Protein AF-A0A840GD23-F1 (afdb_monomer_lite)

Radius of gyration: 18.01 Å; chains: 1; bounding box: 46×32×50 Å

pLDDT: mean 86.14, std 11.98, range [42.66, 96.56]

Secondary structure (DSSP, 8-state):
---HHHHHHHHHHHHHHHHHHHHHTS----SHHHHHHHHHHHHHHHHHHHHHHHHHHHS-TT-HHHHHHHHHHHHHHHHHHHHHHHHHHH--GGG--HHHHHHHHHHHHHHHHHHHHHHHHHHHH-SHHHHHTT--

Foldseek 3Di:
DPPLVVLLVVLLVVLVVVVCCVCPVVVPPPDPLSVVVSVLLSVLQSQLSVQLVVLLVPDDPPDVVVSLVVSLVSSLVSSVVSVVVCCVPSPDPVCPDPVNSVVVSVVSVVVSVVVVVVVVVCVVPDPPVVVVVVPD

Structure (mmCIF, N/CA/C/O backbone):
data_AF-A0A840GD23-F1
#
_entry.id   AF-A0A840GD23-F1
#
loop_
_atom_site.group_PDB
_atom_site.id
_atom_site.type_symbol
_atom_site.label_atom_id
_atom_site.label_alt_id
_atom_site.label_comp_id
_atom_site.label_asym_id
_atom_site.label_entity_id
_atom_site.label_seq_id
_atom_site.pdbx_PDB_ins_code
_atom_site.Cartn_x
_atom_site.Cartn_y
_atom_site.Cartn_z
_atom_site.occupancy
_atom_site.B_iso_or_equiv
_atom_site.auth_seq_id
_atom_site.auth_comp_id
_atom_site.auth_asym_id
_atom_site.auth_atom_id
_atom_site.pdbx_PDB_model_num
ATOM 1 N N . MET A 1 1 ? -6.1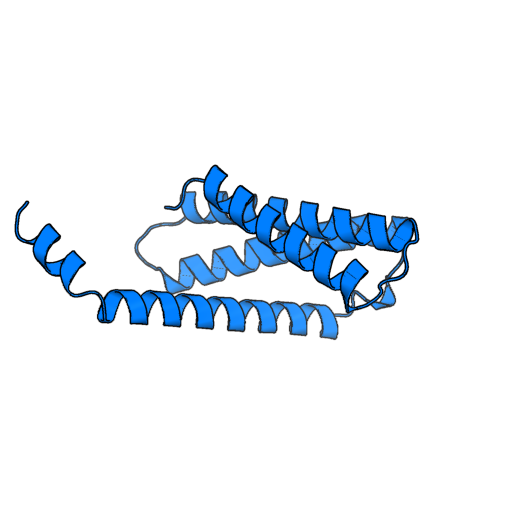79 -8.423 17.156 1.00 57.09 1 MET A N 1
ATOM 2 C CA . MET A 1 1 ? -5.512 -7.886 15.948 1.00 57.09 1 MET A CA 1
ATOM 3 C C . MET A 1 1 ? -5.213 -9.047 15.015 1.00 57.09 1 MET A C 1
ATOM 5 O O . MET A 1 1 ? -4.995 -10.140 15.527 1.00 57.09 1 MET A O 1
ATOM 9 N N . LEU A 1 2 ? -5.287 -8.858 13.692 1.00 57.94 2 LEU A N 1
ATOM 10 C CA . LEU A 1 2 ? -4.958 -9.929 12.743 1.00 57.94 2 LEU A CA 1
ATOM 11 C C . LEU A 1 2 ? -3.505 -10.374 12.974 1.00 57.94 2 LEU A C 1
ATOM 13 O O . LEU A 1 2 ? -2.637 -9.513 13.121 1.00 57.94 2 LEU A O 1
ATOM 17 N N . PRO A 1 3 ? -3.220 -11.684 13.031 1.00 79.06 3 PRO A N 1
ATOM 18 C CA . PRO A 1 3 ? -1.848 -12.146 13.143 1.00 79.06 3 PRO A CA 1
ATOM 19 C C . PRO A 1 3 ? -1.062 -11.708 11.897 1.00 79.06 3 PRO A C 1
ATOM 21 O O . PRO A 1 3 ? -1.580 -11.739 10.779 1.00 79.06 3 PRO A O 1
ATOM 24 N N . GLN A 1 4 ? 0.199 -11.317 12.085 1.00 85.56 4 GLN A N 1
ATOM 25 C CA . GLN A 1 4 ? 1.050 -10.771 11.019 1.00 85.56 4 GLN A CA 1
ATOM 26 C C . GLN A 1 4 ? 1.184 -11.720 9.816 1.00 85.56 4 GLN A C 1
ATOM 28 O O . GLN A 1 4 ? 1.203 -11.280 8.672 1.00 85.56 4 GLN A O 1
ATOM 33 N N . ARG A 1 5 ? 1.231 -13.035 10.060 1.00 86.94 5 ARG A N 1
ATOM 34 C CA . ARG A 1 5 ? 1.359 -14.057 9.007 1.00 86.94 5 ARG A CA 1
ATOM 35 C C . ARG A 1 5 ? 0.189 -14.019 7.999 1.00 86.94 5 ARG A C 1
ATOM 37 O O . ARG A 1 5 ? 0.466 -13.844 6.818 1.00 86.94 5 ARG A O 1
ATOM 44 N N . PRO A 1 6 ? -1.090 -14.117 8.419 1.00 90.94 6 PRO A N 1
ATOM 45 C CA . PRO A 1 6 ? -2.241 -13.881 7.550 1.00 90.94 6 PRO A CA 1
ATOM 46 C C . PRO A 1 6 ? -2.191 -12.566 6.774 1.00 90.94 6 PRO A C 1
ATOM 48 O O . PRO A 1 6 ? -2.477 -12.571 5.582 1.00 90.94 6 PRO A O 1
ATOM 51 N N . ALA A 1 7 ? -1.811 -11.457 7.418 1.00 89.38 7 ALA A N 1
ATOM 52 C CA . ALA A 1 7 ? -1.752 -10.157 6.749 1.00 89.38 7 ALA A CA 1
ATOM 53 C C . ALA A 1 7 ? -0.738 -10.165 5.594 1.00 89.38 7 ALA A C 1
ATOM 55 O O . ALA A 1 7 ? -1.062 -9.750 4.484 1.00 89.38 7 ALA A O 1
ATOM 56 N N . LEU A 1 8 ? 0.456 -10.717 5.831 1.00 92.19 8 LEU A N 1
ATOM 57 C CA . LEU A 1 8 ? 1.481 -10.865 4.799 1.00 92.19 8 LEU A CA 1
ATOM 58 C C . LEU A 1 8 ? 1.021 -11.791 3.670 1.00 92.19 8 LEU A C 1
ATOM 60 O O . LEU A 1 8 ? 1.191 -11.440 2.512 1.00 92.19 8 LEU A O 1
ATOM 64 N N . LEU A 1 9 ? 0.382 -12.922 3.985 1.00 93.88 9 LEU A N 1
ATOM 65 C CA . LEU A 1 9 ? -0.136 -13.845 2.968 1.00 93.88 9 LEU A CA 1
ATOM 66 C C . LEU A 1 9 ? -1.195 -13.194 2.073 1.00 93.88 9 LEU A C 1
ATOM 68 O O . LEU A 1 9 ? -1.155 -13.367 0.857 1.00 93.88 9 LEU A O 1
ATOM 72 N N . VAL A 1 10 ? -2.119 -12.424 2.657 1.00 94.19 10 VAL A N 1
ATOM 73 C CA . VAL A 1 10 ? -3.141 -11.688 1.897 1.00 94.19 10 VAL A CA 1
ATOM 74 C C . VAL A 1 10 ? -2.487 -10.667 0.968 1.00 94.19 10 VAL A C 1
ATOM 76 O O . VAL A 1 10 ? -2.853 -10.580 -0.201 1.00 94.19 10 VAL A O 1
ATOM 79 N N . VAL A 1 11 ? -1.486 -9.934 1.457 1.00 94.69 11 VAL A N 1
ATOM 80 C CA . VAL A 1 11 ? -0.768 -8.927 0.664 1.00 94.69 11 VAL A CA 1
ATOM 81 C C . VAL A 1 11 ? 0.070 -9.570 -0.439 1.00 94.69 11 VAL A C 1
ATOM 83 O O . VAL A 1 11 ? 0.039 -9.095 -1.570 1.00 94.69 11 VAL A O 1
ATOM 86 N N . THR A 1 12 ? 0.741 -10.693 -0.169 1.00 94.88 12 THR A N 1
ATOM 87 C CA . THR A 1 12 ? 1.429 -11.481 -1.202 1.00 94.88 12 THR A CA 1
ATOM 88 C C . THR A 1 12 ? 0.449 -11.982 -2.261 1.00 94.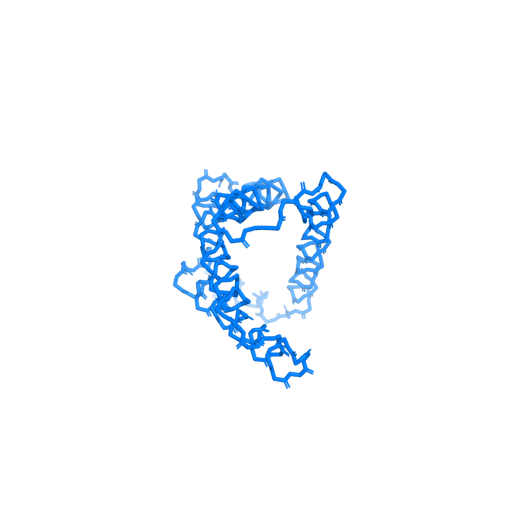88 12 THR A C 1
ATOM 90 O O . THR A 1 12 ? 0.749 -11.901 -3.448 1.00 94.88 12 THR A O 1
ATOM 93 N N . GLY A 1 13 ? -0.733 -12.459 -1.860 1.00 96.25 13 GLY A N 1
ATOM 94 C CA . GLY A 1 13 ? -1.782 -12.874 -2.790 1.00 96.25 13 GLY A CA 1
ATOM 95 C C . GLY A 1 13 ? -2.263 -11.723 -3.676 1.00 96.25 13 GLY A C 1
ATOM 96 O O . GLY A 1 13 ? -2.314 -11.868 -4.894 1.00 96.25 13 GLY A O 1
ATOM 97 N N . ALA A 1 14 ? -2.544 -10.559 -3.085 1.00 94.81 14 ALA A N 1
ATOM 98 C CA . ALA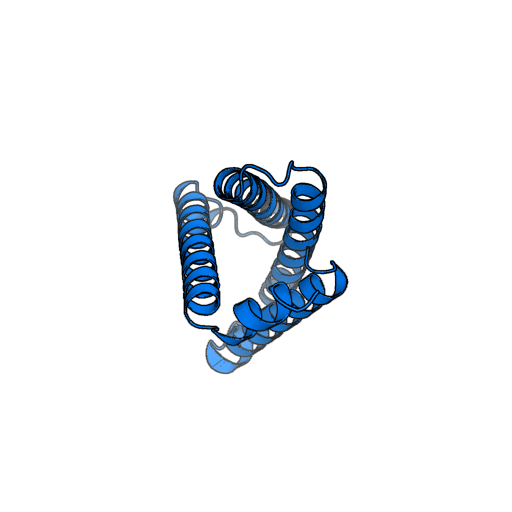 A 1 14 ? -2.934 -9.359 -3.824 1.00 94.81 14 ALA A CA 1
ATOM 99 C C . ALA A 1 14 ? -1.837 -8.892 -4.796 1.00 94.81 14 ALA A C 1
ATOM 101 O O . ALA A 1 14 ? -2.134 -8.550 -5.940 1.00 94.81 14 ALA A O 1
ATOM 102 N N . TRP A 1 15 ? -0.569 -8.935 -4.374 1.00 96.25 15 TRP A N 1
ATOM 103 C CA . TRP A 1 15 ? 0.577 -8.643 -5.233 1.00 96.25 15 TRP A CA 1
ATOM 104 C C . TRP A 1 15 ? 0.674 -9.621 -6.409 1.00 96.25 15 TRP A C 1
ATOM 106 O O . TRP A 1 15 ? 0.799 -9.180 -7.547 1.00 96.25 15 TRP A O 1
ATOM 116 N N . LEU A 1 16 ? 0.545 -10.932 -6.176 1.00 95.69 16 LEU A N 1
ATOM 117 C CA . LEU A 1 16 ? 0.558 -11.927 -7.254 1.00 95.69 16 LEU A CA 1
ATOM 118 C C . LEU A 1 16 ? -0.555 -11.665 -8.271 1.00 95.69 16 LEU A C 1
ATOM 120 O O . LEU A 1 16 ? -0.291 -11.647 -9.471 1.00 95.69 16 LEU A O 1
ATOM 124 N N . VAL A 1 17 ? -1.776 -11.398 -7.800 1.00 96.56 17 VAL A N 1
ATOM 125 C CA . VAL A 1 17 ? -2.900 -11.032 -8.674 1.00 96.56 17 VAL A CA 1
ATOM 126 C C . VAL A 1 17 ? -2.558 -9.782 -9.487 1.00 96.56 17 VAL A C 1
ATOM 128 O O . VAL A 1 17 ? -2.696 -9.798 -10.710 1.00 96.56 17 VAL A O 1
ATOM 131 N N . ASN A 1 18 ? -2.023 -8.740 -8.847 1.00 94.06 18 ASN A N 1
ATOM 132 C CA . ASN A 1 18 ? -1.573 -7.529 -9.530 1.00 94.06 18 ASN A CA 1
ATOM 133 C C . ASN A 1 18 ? -0.534 -7.830 -10.626 1.00 94.06 18 ASN A C 1
ATOM 135 O O . ASN A 1 18 ? -0.674 -7.345 -11.747 1.00 94.06 18 ASN A O 1
ATOM 139 N N . GLN A 1 19 ? 0.462 -8.680 -10.347 1.00 92.81 19 GLN A N 1
ATOM 140 C CA . GLN A 1 19 ? 1.465 -9.072 -11.341 1.00 92.81 19 GLN A CA 1
ATOM 141 C C . GLN A 1 19 ? 0.851 -9.855 -12.508 1.00 92.81 19 GLN A C 1
ATOM 143 O O . GLN A 1 19 ? 1.177 -9.577 -13.662 1.00 92.81 19 GLN A O 1
ATOM 148 N N . THR A 1 20 ? -0.057 -10.799 -12.234 1.00 93.06 20 THR A N 1
ATOM 149 C CA . THR A 1 20 ? -0.726 -11.581 -13.290 1.00 93.06 20 THR A CA 1
ATOM 150 C C . THR A 1 20 ? -1.593 -10.712 -14.194 1.00 93.06 20 THR A C 1
ATOM 152 O O . THR A 1 20 ? -1.585 -10.902 -15.406 1.00 93.06 20 THR A O 1
ATOM 155 N N . ILE A 1 21 ? -2.289 -9.717 -13.638 1.00 94.81 21 ILE A N 1
ATOM 156 C CA . ILE A 1 21 ? -3.081 -8.764 -14.421 1.00 94.81 21 ILE A CA 1
ATOM 157 C C . ILE A 1 21 ? -2.156 -7.843 -15.224 1.00 94.81 21 ILE A C 1
ATOM 159 O O . ILE A 1 21 ? -2.387 -7.645 -16.414 1.00 94.81 21 ILE A O 1
ATOM 163 N N . GLY A 1 22 ? -1.090 -7.321 -14.612 1.00 91.88 22 GLY A N 1
ATOM 164 C CA . GLY A 1 22 ? -0.132 -6.436 -15.277 1.00 91.88 22 GLY A CA 1
ATOM 165 C C . GLY A 1 22 ? 0.535 -7.089 -16.489 1.00 91.88 22 GLY A C 1
ATOM 166 O O . GLY A 1 22 ? 0.448 -6.579 -17.603 1.00 91.88 22 GLY A O 1
ATOM 167 N N . PHE A 1 23 ? 1.153 -8.254 -16.296 1.00 91.44 23 PHE A N 1
ATOM 168 C CA . PHE A 1 23 ? 1.864 -8.945 -17.375 1.00 91.44 23 PHE A CA 1
ATOM 169 C C . PHE A 1 23 ? 0.940 -9.726 -18.315 1.00 91.44 23 PHE A C 1
ATOM 171 O O . PHE A 1 23 ? 1.227 -9.814 -19.504 1.00 91.44 23 PHE A O 1
ATOM 178 N N . GLY A 1 24 ? -0.164 -10.284 -17.812 1.00 91.88 24 GLY A N 1
ATOM 179 C CA . GLY A 1 24 ? -1.060 -11.130 -18.603 1.00 91.88 24 GLY A CA 1
ATOM 180 C C . GLY A 1 24 ? -2.156 -10.371 -19.350 1.00 91.88 24 GLY A C 1
ATOM 181 O O . GLY A 1 24 ? -2.464 -10.716 -20.484 1.00 91.88 24 GLY A O 1
ATOM 182 N N . VAL A 1 25 ? -2.757 -9.349 -18.731 1.00 94.06 25 VAL A N 1
ATOM 183 C CA . VAL A 1 25 ? -3.915 -8.626 -19.298 1.00 94.06 25 VAL A CA 1
ATOM 184 C C . VAL A 1 25 ? -3.510 -7.260 -19.835 1.00 94.06 25 VAL A C 1
ATOM 186 O O . VAL A 1 25 ? -3.900 -6.883 -20.938 1.00 94.06 25 VAL A O 1
ATOM 189 N N . LEU A 1 26 ? -2.710 -6.512 -19.074 1.00 91.06 26 LEU A N 1
ATOM 190 C CA . LEU A 1 26 ? -2.249 -5.178 -19.468 1.00 91.06 26 LEU A CA 1
ATOM 191 C C . LEU A 1 26 ? -1.001 -5.218 -20.356 1.00 91.06 26 LEU A C 1
ATOM 193 O O . LEU A 1 26 ? -0.547 -4.164 -20.795 1.00 91.06 26 LEU A O 1
ATOM 197 N N . HIS A 1 27 ? -0.486 -6.418 -20.646 1.00 90.56 27 HIS A N 1
ATOM 198 C CA . HIS A 1 27 ? 0.658 -6.652 -21.526 1.00 90.56 27 HIS A CA 1
ATOM 199 C C . HIS A 1 27 ? 1.866 -5.775 -21.162 1.00 90.56 27 HIS A C 1
ATOM 201 O O . HIS A 1 27 ? 2.510 -5.193 -22.036 1.00 90.56 27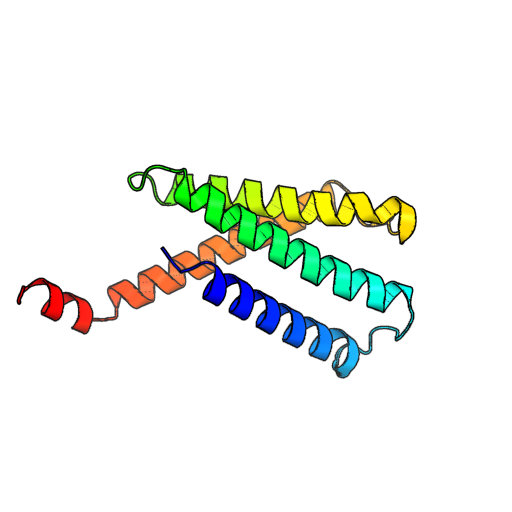 HIS A O 1
ATOM 207 N N . TYR A 1 28 ? 2.161 -5.651 -19.861 1.00 87.75 28 TYR A N 1
ATOM 208 C CA . TYR A 1 28 ? 3.353 -4.940 -19.404 1.00 87.75 28 TYR A CA 1
ATOM 209 C C . TYR A 1 28 ? 4.607 -5.491 -20.092 1.00 87.75 28 TYR A C 1
ATOM 211 O O . TYR A 1 28 ? 4.712 -6.707 -20.288 1.00 87.75 28 TYR A O 1
ATOM 219 N N . PRO A 1 29 ? 5.560 -4.615 -20.456 1.00 89.06 29 PRO A N 1
ATOM 220 C CA . PRO A 1 29 ? 6.769 -5.044 -21.135 1.00 89.06 29 PRO A CA 1
ATOM 221 C C . PRO A 1 29 ? 7.522 -6.041 -20.253 1.00 89.06 29 PRO A C 1
ATOM 223 O O . PRO A 1 29 ? 7.762 -5.796 -19.072 1.00 89.06 29 PRO A O 1
ATOM 226 N N . VAL A 1 30 ? 7.871 -7.195 -20.822 1.00 89.12 30 VAL A N 1
ATOM 227 C CA . VAL A 1 30 ? 8.596 -8.260 -20.115 1.00 89.12 30 VAL A CA 1
ATOM 228 C C . VAL A 1 30 ? 10.095 -7.982 -20.209 1.00 89.12 30 VAL A C 1
ATOM 230 O O . VAL A 1 30 ? 10.855 -8.724 -20.827 1.00 89.12 30 VAL A O 1
ATOM 233 N N . ASP A 1 31 ? 10.512 -6.860 -19.632 1.00 92.44 31 ASP A N 1
ATOM 234 C CA . ASP A 1 31 ? 11.914 -6.481 -19.501 1.00 92.44 31 ASP A CA 1
ATOM 235 C C . ASP A 1 31 ? 12.368 -6.530 -18.035 1.00 92.44 31 ASP A C 1
ATOM 237 O O . ASP A 1 31 ? 11.566 -6.563 -17.094 1.00 92.44 31 ASP A O 1
ATOM 241 N N . ALA A 1 32 ? 13.686 -6.570 -17.835 1.00 89.19 32 ALA A N 1
ATOM 242 C CA . ALA A 1 32 ? 14.277 -6.690 -16.507 1.00 89.19 32 ALA A CA 1
ATOM 243 C C . ALA A 1 32 ? 13.898 -5.523 -15.579 1.00 89.19 32 ALA A C 1
ATOM 245 O O . ALA A 1 32 ? 13.778 -5.726 -14.372 1.00 89.19 32 ALA A O 1
ATOM 246 N N . ASN A 1 33 ? 13.671 -4.326 -16.126 1.00 89.25 33 ASN A N 1
ATOM 247 C CA . ASN A 1 33 ? 13.318 -3.146 -15.349 1.00 89.25 33 ASN A CA 1
ATOM 248 C C . ASN A 1 33 ? 11.870 -3.229 -14.843 1.00 89.25 33 ASN A C 1
ATOM 250 O O . ASN A 1 33 ? 11.620 -3.046 -13.653 1.00 89.25 33 ASN A O 1
ATOM 254 N N . ALA A 1 34 ? 10.919 -3.582 -15.708 1.00 90.19 34 ALA A N 1
ATOM 255 C CA . ALA A 1 34 ? 9.520 -3.777 -15.333 1.00 90.19 34 ALA A CA 1
ATOM 256 C C . ALA A 1 34 ? 9.351 -4.903 -14.300 1.00 90.19 34 ALA A C 1
ATOM 258 O O . ALA A 1 34 ? 8.597 -4.768 -13.333 1.00 90.19 34 ALA A O 1
ATOM 259 N N . ILE A 1 35 ? 10.095 -6.000 -14.466 1.00 91.81 35 ILE A N 1
ATOM 260 C CA . ILE A 1 35 ? 10.113 -7.105 -13.502 1.00 91.81 35 ILE A CA 1
ATOM 261 C C . ILE A 1 35 ? 10.696 -6.642 -12.158 1.00 91.81 35 ILE A C 1
ATOM 263 O O . ILE A 1 35 ? 10.103 -6.925 -11.114 1.00 91.81 35 ILE A O 1
ATOM 267 N N . ALA A 1 36 ? 11.807 -5.896 -12.164 1.00 92.75 36 ALA A N 1
ATOM 268 C CA . ALA A 1 36 ? 12.422 -5.364 -10.948 1.00 92.75 36 ALA A CA 1
ATOM 269 C C . ALA A 1 36 ? 11.476 -4.425 -10.182 1.00 92.75 36 ALA A C 1
ATOM 271 O O . ALA A 1 36 ? 11.303 -4.592 -8.973 1.00 92.75 36 ALA A O 1
ATOM 272 N N . TRP A 1 37 ? 10.792 -3.508 -10.876 1.00 92.75 37 TRP A N 1
ATOM 273 C CA . TRP A 1 37 ? 9.762 -2.655 -10.274 1.00 92.75 37 TRP A CA 1
ATOM 274 C C . TRP A 1 37 ? 8.603 -3.465 -9.688 1.00 92.75 37 TRP A C 1
ATOM 276 O O . TRP A 1 37 ? 8.152 -3.174 -8.582 1.00 92.75 37 TRP A O 1
ATOM 286 N N . GLY A 1 38 ? 8.154 -4.516 -10.379 1.00 92.44 38 GLY A N 1
ATOM 287 C CA . GLY A 1 38 ? 7.120 -5.421 -9.872 1.00 92.44 38 GLY A CA 1
ATOM 288 C C . GLY A 1 38 ? 7.512 -6.096 -8.554 1.00 92.44 38 GLY A C 1
ATOM 289 O O . GLY A 1 38 ? 6.721 -6.120 -7.608 1.00 92.44 38 GLY A O 1
ATOM 290 N N . PHE A 1 39 ? 8.744 -6.603 -8.454 1.00 94.12 39 PHE A N 1
ATOM 291 C CA . PHE A 1 39 ? 9.259 -7.182 -7.208 1.00 94.12 39 PHE A CA 1
ATOM 292 C C . PHE A 1 39 ? 9.425 -6.142 -6.103 1.00 94.12 39 PHE A C 1
ATOM 294 O O . PHE A 1 39 ? 9.064 -6.409 -4.956 1.00 94.12 39 PHE A O 1
ATOM 301 N N . LEU A 1 40 ? 9.928 -4.956 -6.439 1.00 94.44 40 LEU A N 1
ATOM 302 C CA . LEU A 1 40 ? 10.103 -3.875 -5.481 1.00 94.44 40 LEU A CA 1
ATOM 303 C C . LEU A 1 40 ? 8.764 -3.413 -4.894 1.00 94.44 40 LEU A C 1
ATOM 305 O O . LEU A 1 40 ? 8.663 -3.252 -3.682 1.00 94.44 40 LEU A O 1
ATOM 309 N N . ILE A 1 41 ? 7.727 -3.264 -5.723 1.00 93.44 41 ILE A N 1
ATOM 310 C CA . ILE A 1 41 ? 6.364 -2.944 -5.277 1.00 93.44 41 ILE A CA 1
ATOM 311 C C . ILE A 1 41 ? 5.857 -4.003 -4.293 1.00 93.44 41 ILE A C 1
ATOM 313 O O . ILE A 1 41 ? 5.308 -3.665 -3.243 1.00 93.44 41 ILE A O 1
ATOM 317 N N . GLY A 1 42 ? 6.090 -5.285 -4.588 1.00 94.19 42 GLY A N 1
ATOM 318 C CA . GLY A 1 42 ? 5.754 -6.382 -3.680 1.00 94.19 42 GLY A CA 1
ATOM 319 C C . GLY A 1 42 ? 6.498 -6.293 -2.348 1.00 94.19 42 GLY A C 1
ATOM 320 O O . GLY A 1 42 ? 5.881 -6.370 -1.285 1.00 94.19 42 GLY A O 1
ATOM 321 N N . ALA A 1 43 ? 7.813 -6.073 -2.383 1.00 95.62 43 ALA A N 1
ATOM 322 C CA . ALA A 1 43 ? 8.632 -5.917 -1.184 1.00 95.62 43 ALA A CA 1
ATOM 323 C C . ALA A 1 43 ? 8.203 -4.699 -0.345 1.00 95.62 43 ALA A C 1
ATOM 325 O O . ALA A 1 43 ? 8.027 -4.821 0.869 1.00 95.62 43 ALA A O 1
ATOM 326 N N . ALA A 1 44 ? 7.960 -3.553 -0.984 1.00 94.75 44 ALA A N 1
ATOM 327 C CA . ALA A 1 44 ? 7.469 -2.339 -0.340 1.00 94.75 44 ALA A CA 1
ATOM 328 C C . ALA A 1 44 ? 6.101 -2.565 0.321 1.00 94.75 44 ALA A C 1
ATOM 330 O O . ALA A 1 44 ? 5.892 -2.153 1.463 1.00 94.75 44 ALA A O 1
ATOM 331 N N . ALA A 1 45 ? 5.185 -3.281 -0.342 1.00 94.69 45 ALA A N 1
ATOM 332 C CA . ALA A 1 45 ? 3.883 -3.629 0.224 1.00 94.69 45 ALA A CA 1
ATOM 333 C C . ALA A 1 45 ? 4.011 -4.524 1.471 1.00 94.69 45 ALA A C 1
ATOM 335 O O . ALA A 1 45 ? 3.323 -4.306 2.473 1.00 94.69 45 ALA A O 1
ATOM 336 N N . LEU A 1 46 ? 4.924 -5.500 1.454 1.00 95.69 46 LEU A N 1
ATOM 337 C CA . LEU A 1 46 ? 5.195 -6.353 2.615 1.00 95.69 46 LEU A CA 1
ATOM 338 C C . LEU A 1 46 ? 5.812 -5.562 3.778 1.00 95.69 46 LEU A C 1
ATOM 340 O O . LEU A 1 46 ? 5.382 -5.735 4.920 1.00 95.69 46 LEU A O 1
ATOM 344 N N . LEU A 1 47 ? 6.758 -4.658 3.501 1.00 95.12 47 LEU A N 1
ATOM 345 C CA . LEU A 1 47 ? 7.349 -3.768 4.508 1.00 95.12 47 LEU A CA 1
ATOM 346 C C . LEU A 1 47 ? 6.299 -2.845 5.135 1.00 95.12 47 LEU A C 1
ATOM 348 O O . LEU A 1 47 ? 6.214 -2.753 6.360 1.00 95.12 47 LEU A O 1
ATOM 352 N N . ALA A 1 48 ? 5.448 -2.224 4.317 1.00 94.12 48 ALA A N 1
ATOM 353 C CA . ALA A 1 48 ? 4.351 -1.381 4.783 1.00 94.12 48 ALA A CA 1
ATOM 354 C C . ALA A 1 48 ? 3.353 -2.164 5.659 1.00 94.12 48 ALA A C 1
ATOM 356 O O . ALA A 1 48 ? 2.873 -1.658 6.675 1.00 94.12 48 ALA A O 1
ATOM 357 N N . THR A 1 49 ? 3.084 -3.427 5.319 1.00 93.31 49 THR A N 1
ATOM 358 C CA . THR A 1 49 ? 2.201 -4.324 6.087 1.00 93.31 49 THR A CA 1
ATOM 359 C C . THR A 1 49 ? 2.803 -4.709 7.436 1.00 93.31 49 THR A C 1
ATOM 361 O O . THR A 1 49 ? 2.116 -4.686 8.465 1.00 93.31 49 THR A O 1
ATOM 364 N N . ALA A 1 50 ? 4.096 -5.039 7.454 1.00 92.94 50 ALA A N 1
ATOM 365 C CA . ALA A 1 50 ? 4.826 -5.316 8.684 1.00 92.94 50 ALA A CA 1
ATOM 366 C C . ALA A 1 50 ? 4.826 -4.083 9.599 1.00 92.94 50 ALA A C 1
ATOM 368 O O . ALA A 1 50 ? 4.465 -4.183 10.770 1.00 92.94 50 ALA A O 1
ATOM 369 N N . ALA A 1 51 ? 5.121 -2.906 9.047 1.00 92.38 51 ALA A N 1
ATOM 370 C CA . ALA A 1 51 ? 5.101 -1.660 9.797 1.00 92.38 51 ALA A CA 1
ATOM 371 C C . ALA A 1 51 ? 3.712 -1.309 10.334 1.00 92.38 51 ALA A C 1
ATOM 373 O O . ALA A 1 51 ? 3.586 -0.933 11.497 1.00 92.38 51 ALA A O 1
ATOM 374 N N . SER A 1 52 ? 2.664 -1.503 9.530 1.00 91.06 52 SER A N 1
ATOM 375 C CA . SER A 1 52 ? 1.277 -1.318 9.967 1.00 91.06 52 SER A CA 1
ATOM 376 C C . SER A 1 52 ? 0.958 -2.186 11.182 1.00 91.06 52 SER A C 1
ATOM 378 O O . SER A 1 52 ? 0.375 -1.713 12.153 1.00 91.06 52 SER A O 1
ATOM 380 N N . SER A 1 53 ? 1.380 -3.452 11.149 1.00 89.88 53 SER A N 1
ATOM 381 C CA . SER A 1 53 ? 1.162 -4.403 12.244 1.00 89.88 53 SER A CA 1
ATOM 382 C C . SER A 1 53 ? 1.876 -3.960 13.524 1.00 89.88 53 SER A C 1
ATOM 384 O O . SER A 1 53 ? 1.289 -4.010 14.604 1.00 89.88 53 SER A O 1
ATOM 386 N N . THR A 1 54 ? 3.111 -3.466 13.399 1.00 89.00 54 THR A N 1
ATOM 387 C CA . THR A 1 54 ? 3.884 -2.920 14.522 1.00 89.00 54 THR A CA 1
ATOM 388 C C . THR A 1 54 ? 3.225 -1.669 15.102 1.00 89.00 54 THR A C 1
ATOM 390 O O . THR A 1 54 ? 3.023 -1.592 16.310 1.00 89.00 54 THR A O 1
ATOM 393 N N . VAL A 1 55 ? 2.834 -0.707 14.260 1.00 89.62 55 VAL A N 1
ATOM 394 C CA . VAL A 1 55 ? 2.192 0.546 14.696 1.00 89.62 55 VAL A CA 1
ATOM 395 C C . VAL A 1 55 ? 0.867 0.268 15.402 1.00 89.62 55 VAL A C 1
ATOM 397 O O . VAL A 1 55 ? 0.613 0.819 16.471 1.00 89.62 55 VAL A O 1
ATOM 400 N N . LEU A 1 56 ? 0.054 -0.644 14.865 1.00 87.75 56 LEU A N 1
ATOM 401 C CA . LEU A 1 56 ? -1.187 -1.070 15.507 1.00 87.75 56 LEU A CA 1
ATOM 402 C C . LEU A 1 56 ? -0.939 -1.711 16.880 1.00 87.75 56 LEU A C 1
ATOM 404 O O . LEU A 1 56 ? -1.701 -1.454 17.807 1.00 87.75 56 LEU A O 1
ATOM 408 N N . GLY A 1 57 ? 0.128 -2.501 17.032 1.00 84.69 57 GLY A N 1
ATOM 409 C CA . GLY A 1 57 ? 0.499 -3.109 18.312 1.00 84.69 57 GLY A CA 1
ATOM 410 C C . GLY A 1 57 ? 0.980 -2.110 19.372 1.00 84.69 57 GLY A C 1
ATOM 411 O O . GLY A 1 57 ? 0.841 -2.382 20.562 1.00 84.69 57 GLY A O 1
ATOM 412 N N . LEU A 1 58 ? 1.522 -0.961 18.956 1.00 85.56 58 LEU A N 1
ATOM 413 C CA . LEU A 1 58 ? 2.049 0.077 19.850 1.00 85.56 58 LEU A CA 1
ATOM 414 C C . LEU A 1 58 ? 0.993 1.103 20.293 1.00 85.56 58 LEU A C 1
ATOM 416 O O . LEU A 1 58 ? 1.199 1.798 21.289 1.00 85.56 58 LEU A O 1
ATOM 420 N N . LEU A 1 59 ? -0.116 1.238 19.560 1.00 84.06 59 LEU A N 1
ATOM 421 C CA . LEU A 1 59 ? -1.104 2.290 19.800 1.00 84.06 59 LEU A CA 1
ATOM 422 C C . LEU A 1 59 ? -2.234 1.855 20.757 1.00 84.06 59 LEU A C 1
ATOM 424 O O . LEU A 1 59 ? -2.726 0.727 20.674 1.00 84.06 59 LEU A O 1
ATOM 428 N N . PRO A 1 60 ? -2.723 2.757 21.635 1.00 76.19 60 PRO A N 1
ATOM 429 C CA . PRO A 1 60 ? -3.835 2.462 22.537 1.00 76.19 60 PRO A CA 1
ATOM 430 C C . PRO A 1 60 ? -5.140 2.145 21.789 1.00 76.19 60 PRO A C 1
ATOM 432 O O . PRO A 1 60 ? -5.519 2.838 20.843 1.00 76.19 60 PRO A O 1
ATOM 435 N N . GLN A 1 61 ? -5.902 1.160 22.274 1.00 69.50 61 GLN A N 1
ATOM 436 C CA . GLN A 1 61 ? -7.136 0.669 21.631 1.00 69.50 61 GLN A CA 1
ATOM 437 C C . GLN A 1 61 ? -8.364 1.605 21.745 1.00 69.50 61 GLN A C 1
ATOM 439 O O . GLN A 1 61 ? -9.446 1.251 21.290 1.00 69.50 61 GLN A O 1
ATOM 444 N N . GLY A 1 62 ? -8.227 2.807 22.317 1.00 68.50 62 GLY A N 1
ATOM 445 C CA . GLY A 1 62 ? -9.358 3.705 22.609 1.00 68.50 62 GLY A CA 1
ATOM 446 C C . GLY A 1 62 ? -9.744 4.701 21.506 1.00 68.50 62 GLY A C 1
ATOM 447 O O . GLY A 1 62 ? -10.798 5.324 21.600 1.00 68.50 62 GLY A O 1
ATOM 448 N N . ARG A 1 63 ? -8.911 4.897 20.471 1.00 77.94 63 ARG A N 1
ATOM 449 C CA . ARG A 1 63 ? -9.142 5.894 19.402 1.00 77.94 63 ARG A CA 1
ATOM 450 C C . ARG A 1 63 ? -8.984 5.299 18.004 1.00 77.94 63 ARG A C 1
ATOM 452 O O . ARG A 1 63 ? -8.125 5.725 17.238 1.00 77.94 63 ARG A O 1
ATOM 459 N N . THR A 1 64 ? -9.853 4.352 17.656 1.00 80.88 64 THR A N 1
ATOM 460 C CA . THR A 1 64 ? -9.848 3.631 16.370 1.00 80.88 64 THR A CA 1
ATOM 461 C C . THR A 1 64 ? -9.564 4.502 15.133 1.00 80.88 64 THR A C 1
ATOM 463 O O . THR A 1 64 ? -8.632 4.163 14.407 1.00 80.88 64 THR A O 1
ATOM 466 N N . PRO A 1 65 ? -10.262 5.631 14.875 1.00 84.44 65 PRO A N 1
ATOM 467 C CA . PRO A 1 65 ? -10.010 6.418 13.664 1.00 84.44 65 PRO A CA 1
ATOM 468 C C . PRO A 1 65 ? -8.624 7.076 13.656 1.00 84.44 65 PRO A C 1
ATOM 470 O O . PRO A 1 65 ? -7.957 7.091 12.625 1.00 84.44 65 PRO A O 1
ATOM 473 N N . LEU A 1 66 ? -8.156 7.568 14.808 1.00 87.12 66 LEU A N 1
ATOM 474 C CA . LEU A 1 66 ? -6.824 8.163 14.932 1.00 87.12 66 LEU A CA 1
ATOM 475 C C . LEU A 1 66 ? -5.733 7.102 14.744 1.00 87.12 66 LEU A C 1
ATOM 477 O O . LEU A 1 66 ? -4.765 7.330 14.026 1.00 87.12 66 LEU A O 1
ATOM 481 N N . THR A 1 67 ? -5.917 5.927 15.345 1.00 89.19 67 THR A N 1
ATOM 482 C CA . THR A 1 67 ? -5.010 4.785 15.200 1.00 89.19 67 THR A CA 1
ATOM 483 C C . THR A 1 67 ? -4.895 4.349 13.740 1.00 89.19 67 THR A C 1
ATOM 485 O O . THR A 1 67 ? -3.787 4.135 13.249 1.00 89.19 67 THR A O 1
ATOM 488 N N . LEU A 1 68 ? -6.017 4.274 13.019 1.00 88.38 68 LEU A N 1
ATOM 489 C CA . LEU A 1 68 ? -6.036 3.948 11.592 1.00 88.38 68 LEU A CA 1
ATOM 490 C C . LEU A 1 68 ? -5.347 5.021 10.743 1.00 88.38 68 LEU A C 1
ATOM 492 O O . LEU A 1 68 ? -4.571 4.672 9.858 1.00 88.38 68 LEU A O 1
ATOM 496 N N . ALA A 1 69 ? -5.566 6.305 11.040 1.00 90.19 69 ALA A N 1
ATOM 497 C CA . ALA A 1 69 ? -4.900 7.400 10.339 1.00 90.19 69 ALA A CA 1
ATOM 498 C C . ALA A 1 69 ? -3.373 7.356 10.524 1.00 90.19 69 ALA A C 1
ATOM 500 O O . ALA A 1 69 ? -2.635 7.429 9.545 1.00 90.19 69 ALA A O 1
ATOM 501 N N . ILE A 1 70 ? -2.889 7.168 11.757 1.00 90.94 70 ILE A N 1
ATOM 502 C CA . ILE A 1 70 ? -1.449 7.051 12.044 1.00 90.94 70 ILE A CA 1
ATOM 503 C C . ILE A 1 70 ? -0.857 5.826 11.339 1.00 90.94 70 ILE A C 1
ATOM 505 O O . ILE A 1 70 ? 0.206 5.915 10.726 1.00 90.94 70 ILE A O 1
ATOM 509 N N . THR A 1 71 ? -1.562 4.694 11.390 1.00 91.75 71 THR A N 1
ATOM 510 C CA . THR A 1 71 ? -1.133 3.454 10.729 1.00 91.75 71 THR A CA 1
ATOM 511 C C . THR A 1 71 ? -1.029 3.647 9.218 1.00 91.75 71 THR A C 1
ATOM 513 O O . THR A 1 71 ? -0.031 3.247 8.628 1.00 91.75 71 THR A O 1
ATOM 516 N N . LEU A 1 72 ? -2.013 4.309 8.599 1.00 91.75 72 LEU A N 1
ATOM 517 C CA . LEU A 1 72 ? -1.997 4.619 7.171 1.00 91.75 72 LEU A CA 1
ATOM 518 C C . LEU A 1 72 ? -0.799 5.492 6.800 1.00 91.75 72 LEU A C 1
ATOM 520 O O . LEU A 1 72 ? -0.095 5.170 5.851 1.00 91.75 72 LEU A O 1
ATOM 524 N N . VAL A 1 73 ? -0.556 6.571 7.549 1.00 93.88 73 VAL A N 1
ATOM 525 C CA . VAL A 1 73 ? 0.569 7.481 7.290 1.00 93.88 73 VAL A CA 1
ATOM 526 C C . VAL A 1 73 ? 1.903 6.744 7.402 1.00 93.88 73 VAL A C 1
ATOM 528 O O . VAL A 1 73 ? 2.756 6.898 6.533 1.00 93.88 73 VAL A O 1
ATOM 531 N N . ALA A 1 74 ? 2.074 5.905 8.426 1.00 92.81 74 ALA A N 1
ATOM 532 C CA . ALA A 1 74 ? 3.291 5.117 8.602 1.00 92.81 74 ALA A CA 1
ATOM 533 C C . ALA A 1 74 ? 3.493 4.096 7.469 1.00 92.81 74 ALA A C 1
ATOM 535 O O . ALA A 1 74 ? 4.584 3.997 6.910 1.00 92.81 74 ALA A O 1
ATOM 536 N N . ALA A 1 75 ? 2.439 3.361 7.107 1.00 92.88 75 ALA A N 1
ATOM 537 C CA . ALA A 1 75 ? 2.475 2.370 6.036 1.00 92.88 75 ALA A CA 1
ATOM 538 C C . ALA A 1 75 ? 2.782 3.014 4.681 1.00 92.88 75 ALA A C 1
ATOM 540 O O . ALA A 1 75 ? 3.662 2.553 3.958 1.00 92.88 75 ALA A O 1
ATOM 541 N N . TYR A 1 76 ? 2.079 4.104 4.371 1.00 92.25 76 TYR A N 1
ATOM 542 C CA . TYR A 1 76 ? 2.249 4.859 3.140 1.00 92.25 76 TYR A CA 1
ATOM 543 C C . TYR A 1 76 ? 3.652 5.462 3.043 1.00 92.25 76 TYR A C 1
ATOM 545 O O . TYR A 1 76 ? 4.317 5.306 2.024 1.00 92.25 76 TYR A O 1
ATOM 553 N N . GLY A 1 77 ? 4.142 6.065 4.130 1.00 93.06 77 GLY A N 1
ATOM 554 C CA . GLY A 1 77 ? 5.499 6.600 4.191 1.00 93.06 77 GLY A CA 1
ATOM 555 C C . GLY A 1 77 ? 6.558 5.528 3.935 1.00 93.06 77 GLY A C 1
ATOM 556 O O . GLY A 1 77 ? 7.459 5.744 3.136 1.00 93.06 77 GLY A O 1
ATOM 557 N N . ILE A 1 78 ? 6.434 4.349 4.551 1.00 94.75 78 ILE A N 1
ATOM 558 C CA . ILE A 1 78 ? 7.382 3.243 4.338 1.00 94.75 78 ILE A CA 1
ATOM 559 C C . ILE A 1 78 ? 7.320 2.709 2.909 1.00 94.75 78 ILE A C 1
ATOM 561 O O . ILE A 1 78 ? 8.363 2.417 2.328 1.00 94.75 78 ILE A O 1
ATOM 565 N N . TYR A 1 79 ? 6.120 2.610 2.339 1.00 92.94 79 TYR A N 1
ATOM 566 C CA . TYR A 1 79 ? 5.938 2.190 0.957 1.00 92.94 79 TYR A CA 1
ATOM 567 C C . TYR A 1 79 ? 6.631 3.154 -0.017 1.00 92.94 79 TYR A C 1
ATOM 569 O O . TYR A 1 79 ? 7.476 2.732 -0.801 1.00 92.94 79 TYR A O 1
ATOM 577 N N . GLU A 1 80 ? 6.340 4.453 0.080 1.00 92.69 80 GLU A N 1
ATOM 578 C CA . GLU A 1 80 ? 6.938 5.482 -0.780 1.00 92.69 80 GLU A CA 1
ATOM 579 C C . GLU A 1 80 ? 8.453 5.585 -0.590 1.00 92.69 80 GLU A C 1
ATOM 581 O O . GLU A 1 80 ? 9.184 5.670 -1.572 1.00 92.69 80 GLU A O 1
ATOM 586 N N . LEU A 1 81 ? 8.951 5.519 0.650 1.00 92.56 81 LEU A N 1
ATOM 587 C CA . LEU A 1 81 ? 10.391 5.543 0.925 1.00 92.56 81 LEU A CA 1
ATOM 588 C C . LEU A 1 81 ? 11.113 4.337 0.319 1.00 92.56 81 LEU A C 1
ATOM 590 O O . LEU A 1 81 ? 12.211 4.495 -0.212 1.00 92.56 81 LEU A O 1
ATOM 594 N N . ALA A 1 82 ? 10.511 3.146 0.373 1.00 92.62 82 ALA A N 1
ATOM 595 C CA . ALA A 1 82 ? 11.082 1.952 -0.241 1.00 92.62 82 ALA A CA 1
ATOM 596 C C . ALA A 1 82 ? 11.170 2.089 -1.768 1.00 92.62 82 ALA A C 1
ATOM 598 O O . ALA A 1 82 ? 12.178 1.701 -2.357 1.00 92.62 82 ALA A O 1
ATOM 599 N N . LEU A 1 83 ? 10.148 2.674 -2.404 1.00 90.88 83 LEU A N 1
ATOM 600 C CA . LEU A 1 83 ? 10.183 2.927 -3.842 1.00 90.88 83 LEU A CA 1
ATOM 601 C C . LEU A 1 83 ? 11.192 4.027 -4.201 1.00 90.88 83 LEU A C 1
ATOM 603 O O . LEU A 1 83 ? 11.994 3.839 -5.112 1.00 90.88 83 LEU A O 1
ATOM 607 N N . LEU A 1 84 ? 11.207 5.130 -3.446 1.00 89.56 84 LEU A N 1
ATOM 608 C CA . LEU A 1 84 ? 12.123 6.252 -3.651 1.00 89.56 84 LEU A CA 1
ATOM 609 C C . LEU A 1 84 ? 13.591 5.827 -3.516 1.00 89.56 84 LEU A C 1
ATOM 611 O O . LEU A 1 84 ? 14.440 6.285 -4.275 1.00 89.56 84 LEU A O 1
ATOM 615 N N . ALA A 1 85 ? 13.893 4.930 -2.574 1.00 90.19 85 ALA A N 1
ATOM 616 C CA . ALA A 1 85 ? 15.237 4.393 -2.381 1.00 90.19 85 ALA A CA 1
ATOM 617 C C . ALA A 1 85 ? 15.735 3.568 -3.581 1.00 90.19 85 ALA A C 1
ATOM 619 O O . ALA A 1 85 ? 16.944 3.440 -3.772 1.00 90.19 85 ALA A O 1
ATOM 620 N N . ALA A 1 86 ? 14.830 3.020 -4.397 1.00 88.62 86 ALA A N 1
ATOM 621 C CA . ALA A 1 86 ? 15.181 2.252 -5.587 1.00 88.62 86 ALA A CA 1
ATOM 622 C C . ALA A 1 86 ? 15.263 3.099 -6.866 1.00 88.62 86 ALA A C 1
ATOM 624 O O . ALA A 1 86 ? 15.911 2.685 -7.829 1.00 88.62 86 ALA A O 1
ATOM 625 N N . THR A 1 87 ? 14.648 4.284 -6.877 1.00 87.44 87 THR A N 1
ATOM 626 C CA . THR A 1 87 ? 14.636 5.219 -8.014 1.00 87.44 87 THR A CA 1
ATOM 627 C C . THR A 1 87 ? 16.027 5.521 -8.589 1.00 87.44 87 THR A C 1
ATOM 629 O O . THR A 1 87 ? 16.161 5.491 -9.811 1.00 87.44 87 THR A O 1
ATOM 632 N N . PRO A 1 88 ? 17.099 5.723 -7.789 1.00 84.81 88 PRO A N 1
ATOM 633 C CA . PRO A 1 88 ? 18.441 5.949 -8.337 1.00 84.81 88 PRO A CA 1
ATOM 634 C C . PRO A 1 88 ? 18.998 4.764 -9.141 1.00 84.81 88 PRO A C 1
ATOM 636 O O . PRO A 1 88 ? 19.890 4.946 -9.964 1.00 84.81 88 PRO A O 1
ATOM 639 N N . PHE A 1 89 ? 18.497 3.548 -8.899 1.00 86.62 89 PHE A N 1
ATOM 640 C CA . PHE A 1 89 ? 18.985 2.318 -9.528 1.00 86.62 89 PHE A CA 1
ATOM 641 C C . PHE A 1 89 ? 18.138 1.891 -10.729 1.00 86.62 89 PHE A C 1
ATOM 643 O O . PHE A 1 89 ? 18.673 1.368 -11.703 1.00 86.62 89 PHE A O 1
ATOM 650 N N . LEU A 1 90 ? 16.821 2.093 -10.652 1.00 84.12 90 LEU A N 1
ATOM 651 C CA . LEU A 1 90 ? 15.850 1.638 -11.654 1.00 84.12 90 LEU A CA 1
ATOM 652 C C . LEU A 1 90 ? 15.276 2.783 -12.514 1.00 84.12 90 LEU A C 1
ATOM 654 O O . LEU A 1 90 ? 14.443 2.552 -13.392 1.00 84.12 90 LEU A O 1
ATOM 658 N N . GLY A 1 91 ? 15.701 4.025 -12.266 1.00 83.69 91 GLY A N 1
ATOM 659 C CA . GLY A 1 91 ? 15.167 5.226 -12.908 1.00 83.69 91 GLY A CA 1
ATOM 660 C C . GLY A 1 91 ? 13.788 5.621 -12.369 1.00 83.69 91 GLY A C 1
ATOM 661 O O . GLY A 1 91 ? 13.380 5.204 -11.293 1.00 83.69 91 GLY A O 1
ATOM 662 N N . GLY A 1 92 ? 13.040 6.446 -13.107 1.00 76.88 92 GLY A N 1
ATOM 663 C CA . GLY A 1 92 ? 11.663 6.805 -12.726 1.00 76.88 92 GLY A CA 1
ATOM 664 C C . GLY A 1 92 ? 11.528 8.044 -11.837 1.00 76.88 92 GLY A C 1
ATOM 665 O O . GLY A 1 92 ? 10.481 8.245 -11.229 1.00 76.88 92 GLY A O 1
ATOM 666 N N . GLU A 1 93 ? 12.537 8.916 -11.797 1.00 76.62 93 GLU A N 1
ATOM 667 C CA . GLU A 1 93 ? 12.507 10.189 -11.053 1.00 76.62 93 GLU A CA 1
ATOM 668 C C . GLU A 1 93 ? 11.267 11.039 -11.382 1.00 76.62 93 GLU A C 1
ATOM 670 O O . GLU A 1 93 ? 10.651 11.624 -10.494 1.00 76.62 93 GLU A O 1
ATOM 675 N N . GLY A 1 94 ? 10.825 11.024 -12.646 1.00 74.94 94 GLY A N 1
ATOM 676 C CA . GLY A 1 94 ? 9.614 11.721 -13.092 1.00 74.94 94 GLY A CA 1
ATOM 677 C C . GLY A 1 94 ? 8.300 11.179 -12.508 1.00 74.94 94 GLY A C 1
ATOM 678 O O . GLY A 1 94 ? 7.278 11.856 -12.594 1.00 74.94 94 GLY A O 1
ATOM 679 N N . ALA A 1 95 ? 8.304 9.988 -11.901 1.00 76.44 95 ALA A N 1
ATOM 680 C CA . ALA A 1 95 ? 7.142 9.422 -11.218 1.00 76.44 95 ALA A CA 1
ATOM 681 C C . ALA A 1 95 ? 7.001 9.932 -9.770 1.00 76.44 95 ALA A C 1
ATOM 683 O O . ALA A 1 95 ? 5.893 9.952 -9.235 1.00 76.44 95 ALA A O 1
ATOM 684 N N . PHE A 1 96 ? 8.084 10.416 -9.151 1.00 78.75 96 PHE A N 1
ATOM 685 C CA . PHE A 1 96 ? 8.088 10.929 -7.776 1.00 78.75 96 PHE A CA 1
ATOM 686 C C . PHE A 1 96 ? 7.825 12.432 -7.729 1.00 78.75 96 PHE A C 1
ATOM 688 O O . PHE A 1 96 ? 8.634 13.228 -7.257 1.00 78.75 96 PHE A O 1
ATOM 695 N N . THR A 1 97 ? 6.655 12.838 -8.217 1.00 85.38 97 THR A N 1
ATOM 696 C CA . THR A 1 97 ? 6.195 14.223 -8.063 1.00 85.38 97 THR A CA 1
ATOM 697 C C . THR A 1 97 ? 5.280 14.353 -6.853 1.00 85.38 97 THR A C 1
ATOM 699 O O . THR A 1 97 ? 4.512 13.442 -6.538 1.00 85.38 97 THR A O 1
ATOM 702 N N . ALA A 1 98 ? 5.288 15.523 -6.208 1.00 83.31 98 ALA A N 1
ATOM 703 C CA . ALA A 1 98 ? 4.390 15.811 -5.086 1.00 83.31 98 ALA A CA 1
ATOM 704 C C . ALA A 1 98 ? 2.910 15.578 -5.445 1.00 83.31 98 ALA A C 1
ATOM 706 O O . ALA A 1 98 ? 2.133 15.128 -4.604 1.00 83.31 98 ALA A O 1
ATOM 707 N N . ALA A 1 99 ? 2.529 15.832 -6.701 1.00 86.62 99 ALA A N 1
ATOM 708 C CA . ALA A 1 99 ? 1.185 15.586 -7.210 1.00 86.62 99 ALA A CA 1
ATOM 709 C C . ALA A 1 99 ? 0.842 14.088 -7.270 1.00 86.62 99 ALA A C 1
ATOM 711 O O . ALA A 1 99 ? -0.241 13.695 -6.834 1.00 86.62 99 ALA A O 1
ATOM 712 N N . ILE A 1 100 ? 1.755 13.248 -7.772 1.00 87.62 100 ILE A N 1
ATOM 713 C CA . ILE A 1 100 ? 1.552 11.795 -7.859 1.00 87.62 100 ILE A CA 1
ATOM 714 C C . ILE A 1 100 ? 1.492 11.189 -6.458 1.00 87.62 100 ILE A C 1
ATOM 716 O O . ILE A 1 100 ? 0.511 10.521 -6.137 1.00 87.62 100 ILE A O 1
ATOM 720 N N . VAL A 1 101 ? 2.471 11.501 -5.607 1.00 89.19 101 VAL A N 1
ATOM 721 C CA . VAL A 1 101 ? 2.538 11.024 -4.217 1.00 89.19 101 VAL A CA 1
ATOM 722 C C . VAL A 1 101 ? 1.264 11.433 -3.466 1.00 89.19 101 VAL A C 1
ATOM 724 O O . VAL A 1 101 ? 0.543 10.598 -2.930 1.00 89.19 101 VAL A O 1
ATOM 727 N N . THR A 1 102 ? 0.864 12.705 -3.535 1.00 88.06 102 THR A N 1
ATOM 728 C CA . THR A 1 102 ? -0.366 13.164 -2.865 1.00 88.06 102 THR A CA 1
ATOM 729 C C . THR A 1 102 ? -1.611 12.448 -3.394 1.00 88.06 102 THR A C 1
ATOM 731 O O . THR A 1 102 ? -2.472 12.041 -2.613 1.00 88.06 102 THR A O 1
ATOM 734 N N . ARG A 1 103 ? -1.716 12.237 -4.712 1.00 90.94 103 ARG A N 1
ATOM 735 C CA . ARG A 1 103 ? -2.842 11.511 -5.315 1.00 90.94 103 ARG A CA 1
ATOM 736 C C . ARG A 1 103 ? -2.895 10.054 -4.852 1.00 90.94 103 ARG A C 1
ATOM 738 O O . ARG A 1 103 ? -3.987 9.560 -4.562 1.00 90.94 103 ARG A O 1
ATOM 745 N N . ILE A 1 104 ? -1.756 9.368 -4.774 1.00 90.50 104 ILE A N 1
ATOM 746 C CA . ILE A 1 104 ? -1.672 7.984 -4.283 1.00 90.50 104 ILE A CA 1
ATOM 747 C C . ILE A 1 104 ? -2.039 7.935 -2.796 1.00 90.50 104 ILE A C 1
ATOM 749 O O . ILE A 1 104 ? -2.855 7.099 -2.398 1.00 90.50 104 ILE A O 1
ATOM 753 N N . GLY A 1 105 ? -1.528 8.867 -1.990 1.00 88.75 105 GLY A N 1
ATOM 754 C CA . GLY A 1 105 ? -1.875 8.992 -0.574 1.00 88.75 105 GLY A CA 1
ATOM 755 C C . GLY A 1 105 ? -3.377 9.197 -0.347 1.00 88.75 105 GLY A C 1
ATOM 756 O O . GLY A 1 105 ? -3.992 8.466 0.430 1.00 88.75 105 GLY A O 1
ATOM 757 N N . LEU A 1 106 ? -4.009 10.118 -1.085 1.00 92.19 106 LEU A N 1
ATOM 758 C CA . LEU A 1 106 ? -5.460 10.345 -1.022 1.00 92.19 106 LEU A CA 1
ATOM 759 C C . LEU A 1 106 ? -6.256 9.115 -1.467 1.00 92.19 106 LEU A C 1
ATOM 761 O O . LEU A 1 106 ? -7.227 8.738 -0.816 1.00 92.19 106 LEU A O 1
ATOM 765 N N . THR A 1 107 ? -5.827 8.457 -2.545 1.00 93.31 107 THR A N 1
ATOM 766 C CA . THR A 1 107 ? -6.465 7.223 -3.029 1.00 93.31 107 THR A CA 1
ATOM 767 C C . THR A 1 107 ? -6.396 6.126 -1.966 1.00 93.31 107 THR A C 1
ATOM 769 O O . THR A 1 107 ? -7.385 5.441 -1.717 1.00 93.31 107 THR A O 1
ATOM 772 N N . SER A 1 108 ? -5.260 6.005 -1.276 1.00 91.62 108 SER A N 1
ATOM 773 C CA . SER A 1 108 ? -5.066 5.047 -0.182 1.00 91.62 108 SER A CA 1
ATOM 774 C C . SER A 1 108 ? -5.971 5.356 1.016 1.00 91.62 108 SER A C 1
ATOM 776 O O . SER A 1 108 ? -6.565 4.445 1.592 1.00 91.62 108 SER A O 1
ATOM 778 N N . ALA A 1 109 ? -6.146 6.637 1.354 1.00 91.50 109 ALA A N 1
ATOM 779 C CA . ALA A 1 109 ? -7.076 7.070 2.396 1.00 91.50 109 ALA A CA 1
ATOM 780 C C . ALA A 1 109 ? -8.537 6.742 2.048 1.00 91.50 109 ALA A C 1
ATOM 782 O O . ALA A 1 109 ? -9.276 6.254 2.904 1.00 91.50 109 ALA A O 1
ATOM 783 N N . VAL A 1 110 ? -8.942 6.948 0.790 1.00 95.25 110 VAL A N 1
ATOM 784 C CA . VAL A 1 110 ? -10.282 6.586 0.301 1.00 95.25 110 VAL A CA 1
ATOM 785 C C . VAL A 1 110 ? -10.502 5.075 0.370 1.00 95.25 110 VAL A C 1
ATOM 787 O O . VAL A 1 110 ? -11.537 4.637 0.868 1.00 95.25 110 VAL A O 1
ATOM 790 N N . TRP A 1 111 ? -9.527 4.270 -0.062 1.00 93.31 111 TRP A N 1
ATOM 791 C CA . TRP A 1 111 ? -9.604 2.811 0.049 1.00 93.31 111 TRP A CA 1
ATOM 792 C C . TRP A 1 111 ? -9.733 2.345 1.495 1.00 93.31 111 TRP A C 1
ATOM 794 O O . TRP A 1 111 ? -10.580 1.502 1.788 1.00 93.31 111 TRP A O 1
ATOM 804 N N . LEU A 1 112 ? -8.945 2.916 2.409 1.00 91.38 112 LEU A N 1
ATOM 805 C CA . LEU A 1 112 ? -9.052 2.601 3.830 1.00 91.38 112 LEU A CA 1
ATOM 806 C C . LEU A 1 112 ? -10.445 2.942 4.368 1.00 91.38 112 LEU A C 1
ATOM 808 O O . LEU A 1 112 ? -11.067 2.103 5.016 1.00 91.38 112 LEU A O 1
ATOM 812 N N . ALA A 1 113 ? -10.952 4.142 4.078 1.00 91.44 113 ALA A N 1
ATOM 813 C CA . ALA A 1 113 ? -12.283 4.561 4.502 1.00 91.44 113 ALA A CA 1
ATOM 814 C C . ALA A 1 113 ? -13.376 3.628 3.954 1.00 91.44 113 ALA A C 1
ATOM 816 O O . ALA A 1 113 ? -14.261 3.218 4.703 1.00 91.44 113 ALA A O 1
ATOM 817 N N . GLY A 1 114 ? -13.279 3.233 2.681 1.00 92.31 114 GLY A N 1
ATOM 818 C CA . GLY A 1 114 ? -14.195 2.280 2.054 1.00 92.31 114 GLY A CA 1
ATOM 819 C C . GLY A 1 114 ? -14.160 0.901 2.713 1.00 92.31 114 GLY A C 1
ATOM 820 O O . GLY A 1 114 ? -15.208 0.353 3.045 1.00 92.31 114 GLY A O 1
ATOM 821 N N . LEU A 1 115 ? -12.968 0.354 2.974 1.00 90.94 115 LEU A N 1
ATOM 822 C CA . LEU A 1 115 ? -12.816 -0.936 3.656 1.00 90.94 115 LEU A CA 1
ATOM 823 C C . LEU A 1 115 ? -13.361 -0.897 5.085 1.00 90.94 115 LEU A C 1
ATOM 825 O O . LEU A 1 115 ? -14.036 -1.837 5.503 1.00 90.94 115 LEU A O 1
ATOM 829 N N . VAL A 1 116 ? -13.111 0.189 5.821 1.00 89.94 116 VAL A N 1
ATOM 830 C CA . VAL A 1 116 ? -13.669 0.392 7.164 1.00 89.94 116 VAL A CA 1
ATOM 831 C C . VAL A 1 116 ? -15.192 0.463 7.099 1.00 89.94 116 VAL A C 1
ATOM 833 O O . VAL A 1 116 ? -15.852 -0.236 7.861 1.00 89.94 116 VAL A O 1
ATOM 836 N N . ALA A 1 117 ? -15.757 1.228 6.161 1.00 91.00 117 ALA A N 1
ATOM 837 C CA . ALA A 1 117 ? -17.203 1.324 5.984 1.00 91.00 117 ALA A CA 1
ATOM 838 C C . ALA A 1 117 ? -17.833 -0.046 5.690 1.00 91.00 117 ALA A C 1
ATOM 840 O O . ALA A 1 117 ? -18.823 -0.410 6.318 1.00 91.00 117 ALA A O 1
ATOM 841 N N . ILE A 1 118 ? -17.229 -0.843 4.803 1.00 92.50 118 ILE A N 1
ATOM 842 C CA . ILE A 1 118 ? -17.683 -2.211 4.518 1.00 92.50 118 ILE A CA 1
ATOM 843 C C . ILE A 1 118 ? -17.595 -3.086 5.774 1.00 92.50 118 ILE A C 1
ATOM 845 O O . ILE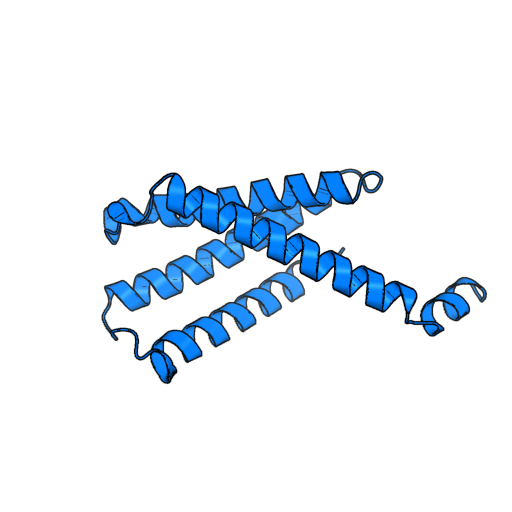 A 1 118 ? -18.557 -3.779 6.099 1.00 92.50 118 ILE A O 1
ATOM 849 N N . CYS A 1 119 ? -16.477 -3.042 6.507 1.00 87.62 119 CYS A N 1
ATOM 850 C CA . CYS A 1 119 ? -16.315 -3.800 7.749 1.00 87.62 119 CYS A CA 1
ATOM 851 C C . CYS A 1 119 ? -17.389 -3.444 8.784 1.00 87.62 119 CYS A C 1
ATOM 853 O O . CYS A 1 119 ? -17.934 -4.339 9.428 1.00 87.62 119 CYS A O 1
ATOM 855 N N . GLU A 1 120 ? -17.704 -2.159 8.940 1.00 88.12 120 GLU A N 1
ATOM 856 C CA . GLU A 1 120 ? -18.747 -1.690 9.854 1.00 88.12 120 GLU A CA 1
ATOM 857 C C . GLU A 1 120 ? -20.146 -2.104 9.381 1.00 88.12 120 GLU A C 1
ATOM 859 O O . GLU A 1 120 ? -20.932 -2.601 10.181 1.00 88.12 120 GLU A O 1
ATOM 864 N N . ILE A 1 121 ? -20.449 -2.015 8.081 1.00 89.56 121 ILE A N 1
ATOM 865 C CA . ILE A 1 121 ? -21.720 -2.508 7.524 1.00 89.56 121 ILE A CA 1
ATOM 866 C C . ILE A 1 121 ? -21.882 -4.006 7.803 1.00 89.56 121 ILE A C 1
ATOM 868 O O . ILE A 1 121 ? -22.924 -4.426 8.299 1.00 89.56 121 ILE A O 1
ATOM 872 N N . VAL A 1 122 ? -20.849 -4.816 7.551 1.00 90.12 122 VAL A N 1
ATOM 873 C CA . VAL A 1 122 ? -20.880 -6.260 7.833 1.00 90.12 122 VAL A CA 1
ATOM 874 C C . VAL A 1 122 ? -21.119 -6.525 9.322 1.00 90.12 122 VAL A C 1
ATOM 876 O O . VAL A 1 122 ? -21.940 -7.373 9.664 1.00 90.12 122 VAL A O 1
ATOM 879 N N . ARG A 1 123 ? -20.473 -5.765 10.217 1.00 85.25 123 ARG A N 1
ATOM 880 C CA . ARG A 1 123 ? -20.692 -5.861 11.673 1.00 85.25 123 ARG A CA 1
ATOM 881 C C . ARG A 1 123 ? -22.111 -5.490 12.095 1.00 85.25 123 ARG A C 1
ATOM 883 O O . ARG A 1 123 ? -22.622 -6.067 13.049 1.00 85.25 123 ARG A O 1
ATOM 890 N N . LEU A 1 124 ? -22.733 -4.524 11.420 1.00 85.94 124 LEU A N 1
ATOM 891 C CA . LEU A 1 124 ? -24.111 -4.110 11.690 1.00 85.94 124 LEU A CA 1
ATOM 892 C C . LEU A 1 124 ? -25.131 -5.133 11.178 1.00 85.94 124 LEU A C 1
ATOM 894 O O . LEU A 1 124 ? -26.178 -5.308 11.800 1.00 85.94 124 LEU A O 1
ATOM 898 N N . VAL A 1 125 ? -24.829 -5.792 10.057 1.00 86.44 125 VAL A N 1
ATOM 899 C CA . VAL A 1 125 ? -25.721 -6.757 9.403 1.00 86.44 125 VAL A CA 1
ATOM 900 C C . VAL A 1 125 ? -25.639 -8.145 10.036 1.00 86.44 125 VAL A C 1
ATOM 902 O O . VAL A 1 125 ? -26.646 -8.842 10.011 1.00 86.44 125 VAL A O 1
ATOM 905 N N . ASP A 1 126 ? -24.507 -8.549 10.624 1.00 76.56 126 ASP A N 1
ATOM 906 C CA . ASP A 1 126 ? -24.335 -9.876 11.235 1.00 76.56 126 ASP A CA 1
ATOM 907 C C . ASP A 1 126 ? -25.084 -10.014 12.589 1.00 76.56 126 ASP A C 1
ATOM 909 O O . ASP A 1 126 ? -24.597 -9.559 13.633 1.00 76.56 126 ASP A O 1
ATOM 913 N N . PRO A 1 127 ? -26.261 -10.676 12.643 1.00 57.22 127 PRO A N 1
ATOM 914 C CA . PRO A 1 127 ? -27.053 -10.812 13.866 1.00 57.22 127 PRO A CA 1
ATOM 915 C C . PRO A 1 127 ? -26.516 -11.933 14.775 1.00 57.22 127 PRO A C 1
ATOM 917 O O . PRO A 1 127 ? -26.924 -12.040 15.937 1.00 57.22 127 PRO A O 1
ATOM 920 N N . ALA A 1 128 ? -25.621 -12.794 14.269 1.00 56.72 128 ALA A N 1
ATOM 921 C CA . ALA A 1 128 ? -25.153 -13.993 14.959 1.00 56.72 128 ALA A CA 1
ATOM 922 C C . ALA A 1 128 ? -24.067 -13.690 16.006 1.00 56.72 128 ALA A C 1
ATOM 924 O O . ALA A 1 128 ? -24.033 -14.334 17.059 1.00 56.72 128 ALA A O 1
ATOM 925 N N . GLY A 1 129 ? -23.244 -12.656 15.791 1.00 53.72 129 GLY A N 1
ATOM 926 C CA . GLY A 1 129 ? -22.252 -12.198 16.774 1.00 53.72 129 GLY A CA 1
ATOM 927 C C . GLY A 1 129 ? -22.877 -11.681 18.078 1.00 53.72 129 GLY A C 1
ATOM 928 O O . GLY A 1 129 ? -22.333 -11.903 19.161 1.00 53.72 129 GLY A O 1
ATOM 929 N N . ARG A 1 130 ? -24.072 -11.076 18.002 1.00 52.06 130 ARG A N 1
ATOM 930 C CA . ARG A 1 130 ? -24.796 -10.544 19.171 1.00 52.06 130 ARG A CA 1
ATOM 931 C C . ARG A 1 130 ? -25.313 -11.648 20.103 1.00 52.06 130 ARG A C 1
ATOM 933 O O . ARG A 1 130 ? -25.317 -11.460 21.314 1.00 52.06 130 ARG A O 1
ATOM 940 N N . LYS A 1 131 ? -25.688 -12.818 19.569 1.00 46.53 131 LYS A N 1
ATOM 941 C CA . LYS A 1 131 ? -26.168 -13.956 20.380 1.00 46.53 131 LYS A CA 1
ATOM 942 C C . LYS A 1 131 ? -25.046 -14.671 21.137 1.00 46.53 131 LYS A C 1
ATOM 944 O O . LYS A 1 131 ? -25.284 -15.181 22.225 1.00 46.53 131 LYS A O 1
ATOM 949 N N . ARG A 1 132 ? -23.822 -14.689 20.599 1.00 50.50 132 ARG A N 1
ATOM 950 C CA . ARG A 1 132 ? -22.681 -15.379 21.229 1.00 50.50 132 ARG A CA 1
ATOM 951 C C . ARG A 1 132 ? -22.084 -14.606 22.413 1.00 50.50 132 ARG A C 1
ATOM 953 O O . ARG A 1 132 ? -21.532 -15.229 23.308 1.00 50.50 132 ARG A O 1
ATOM 960 N N . ALA A 1 133 ? -22.241 -13.281 22.441 1.00 50.09 133 ALA A N 1
ATOM 961 C CA . ALA A 1 133 ? -21.787 -12.417 23.536 1.00 50.09 133 ALA A CA 1
ATOM 962 C C . ALA A 1 133 ? -22.747 -12.366 24.743 1.00 50.09 133 ALA A C 1
ATOM 964 O O . ALA A 1 133 ? -22.350 -11.907 25.803 1.00 50.09 133 ALA A O 1
ATOM 965 N N . MET A 1 134 ? -23.996 -12.823 24.595 1.00 50.16 134 MET A N 1
ATOM 966 C CA . MET A 1 134 ? -24.994 -12.864 25.680 1.00 50.16 134 MET A CA 1
ATOM 967 C C . MET A 1 134 ? -25.102 -14.243 26.355 1.00 50.16 134 MET A C 1
ATOM 969 O O . MET A 1 134 ? -25.941 -14.429 27.230 1.00 50.16 134 MET A O 1
ATOM 973 N N . SER A 1 135 ? -24.298 -15.219 25.920 1.00 46.38 135 SER A N 1
ATOM 974 C CA . SER A 1 135 ? -24.324 -16.607 26.408 1.00 46.38 135 SER A CA 1
ATOM 975 C C . SER A 1 135 ? -23.000 -17.047 27.054 1.00 46.38 135 SER A C 1
ATOM 977 O O . SER A 1 135 ? -22.813 -18.244 27.277 1.00 46.38 135 SER A O 1
ATOM 979 N N . ALA A 1 136 ? -22.091 -16.107 27.322 1.00 42.66 136 ALA A N 1
ATOM 980 C CA . ALA A 1 136 ? -20.864 -16.300 28.096 1.00 42.66 136 ALA A CA 1
ATOM 981 C C . ALA A 1 136 ? -20.919 -15.395 29.330 1.00 42.66 136 ALA A C 1
ATOM 983 O O . ALA A 1 136 ? -20.409 -15.830 30.383 1.00 42.66 136 ALA A O 1
#

Sequence (136 aa):
MLPQRPALLVVTGAWLVNQTIGFGVLHYPVDANAIAWGFLIGAAALLATAASSTVLGLLPQGRTPLTLAITLVAAYGIYELALLAATPFLGGEGAFTAAIVTRIGLTSAVWLAGLVAICE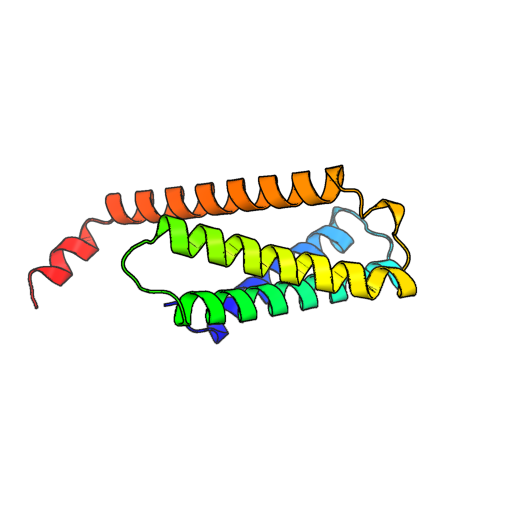IVRLVDPAGRKRAMSA